Protein AF-X0YVF2-F1 (afdb_monomer)

Secondary structure (DSSP, 8-state):
--HHHHHHHHHHHHHHHHHHHHHHHHHHHHHHHHHHHHHHHHHHHHHHHHHHHHHHHHHHHHHHHHHHT-HHHHHHHHH--HHHHHHHSSHHHHHHHT-SEEEEE-TTS-EEEEEEEETTTTEEEPPPHHHHTT-STTSTTT--SSTT--EEEEEEETTEEEEEEE-------

Radius of gyration: 31.38 Å; Cα contacts (8 Å, |Δi|>4): 165; chains: 1; bounding box: 65×33×99 Å

Foldseek 3Di:
DPPVVVVVVVVVVVVVVVVVVVVVVCVVVVVVVVVVVVVVVVVVVVVVVVVVVVVVQVLQQVVQVVLQAAPVLVVCLVVVDVVCCVPAVDLVNCLVSVHQKDWRAHLVLDTSDIWGADNVVSDTDDDQPQVNVQSDCCHPQNPDPDQPDKDWDWDADPVGIDTDIHHHRDYND

InterPro domains:
  IPR007892 CHASE4 [PF05228] (53-173)

Organism: NCBI:txid412755

Solvent-accessible surface area (backbone atoms only — not comparable to full-atom values): 9973 Å² total; per-residue (Å²): 131,58,73,66,59,55,52,51,50,53,52,50,51,53,51,50,52,52,52,50,52,51,49,53,52,47,53,54,54,50,51,55,53,46,53,55,50,52,51,54,51,50,52,52,50,51,52,49,53,52,51,54,51,53,48,54,40,51,52,44,38,55,55,48,47,68,51,21,44,31,53,66,51,42,53,36,54,77,69,55,49,65,66,57,44,73,73,63,68,40,70,66,47,34,60,74,68,70,40,52,63,52,76,43,65,33,97,86,48,48,72,62,44,73,51,21,36,39,81,88,78,73,39,82,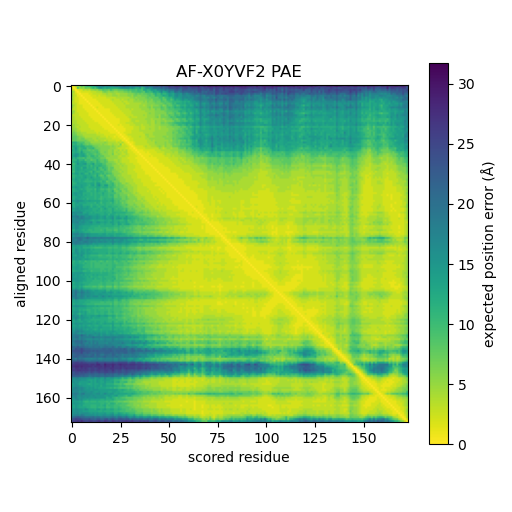45,82,68,62,71,68,57,57,73,54,56,41,60,83,21,82,69,59,46,58,94,45,92,84,56,66,43,68,45,77,47,82,44,97,92,45,76,42,81,49,55,37,64,66,67,35,61,82,122

Mean predicted aligned error: 7.66 Å

Nearest PDB structures (foldseek):
  6h24-assembly1_B  TM=5.812E-01  e=8.490E+00  Sphinx1.76-related DNA

Sequence (173 aa):
MSLRTKALVIIGVALLCMAGLTYVTSRFTFMRGLEEIEERQTSRNVERAVSTLSHFISDLEAGTAGWATRDDTYAFIEDGNDEYIQSNLIDETFITLRLNLMLFVHSSGRIVFGKAFDLENEEETPIPQDLLGHLSANSLLLSQADTHNFTSGIISLKRGPVLIASQPILTSE

pLDDT: mean 89.66, std 9.2, range [50.81, 97.38]

Structure (mmCIF, N/CA/C/O backbone):
data_AF-X0YVF2-F1
#
_entry.id   AF-X0YVF2-F1
#
loop_
_atom_site.group_PDB
_atom_site.id
_atom_site.type_symbol
_atom_site.label_atom_id
_atom_site.label_alt_id
_atom_site.label_comp_id
_atom_site.label_asym_id
_atom_site.label_entity_id
_atom_site.label_seq_id
_atom_site.pdbx_PDB_ins_code
_atom_site.Cartn_x
_atom_site.Cartn_y
_atom_site.Cartn_z
_atom_site.occupancy
_atom_site.B_iso_or_equiv
_atom_site.auth_seq_id
_atom_site.auth_comp_id
_atom_site.auth_asym_id
_atom_site.auth_atom_id
_atom_site.pdbx_PDB_model_num
ATOM 1 N N . MET A 1 1 ? 39.623 1.400 -72.237 1.00 62.59 1 MET A N 1
ATOM 2 C CA . MET A 1 1 ? 39.614 2.282 -71.045 1.00 62.59 1 MET A CA 1
ATOM 3 C C . MET A 1 1 ? 41.002 2.849 -70.822 1.00 62.59 1 MET A C 1
ATOM 5 O O . MET A 1 1 ? 41.952 2.074 -70.848 1.00 62.59 1 MET A O 1
ATOM 9 N N . SER A 1 2 ? 41.124 4.160 -70.602 1.00 81.75 2 SER A N 1
ATOM 10 C CA . SER A 1 2 ? 42.398 4.759 -70.191 1.00 81.75 2 SER A CA 1
ATOM 11 C C . SER A 1 2 ? 42.759 4.291 -68.774 1.00 81.75 2 SER A C 1
ATOM 13 O O . SER A 1 2 ? 41.881 3.943 -67.979 1.00 81.75 2 SER A O 1
ATOM 15 N N . LEU A 1 3 ? 44.054 4.260 -68.449 1.00 83.25 3 LEU A N 1
ATOM 16 C CA . LEU A 1 3 ? 44.561 3.811 -67.143 1.00 83.25 3 LEU A CA 1
ATOM 17 C C . LEU A 1 3 ? 43.903 4.569 -65.970 1.00 83.25 3 LEU A C 1
ATOM 19 O O . LEU A 1 3 ? 43.624 3.993 -64.922 1.00 83.25 3 LEU A O 1
ATOM 23 N N . ARG A 1 4 ? 43.564 5.844 -66.201 1.00 85.19 4 ARG A N 1
ATOM 24 C CA . ARG A 1 4 ? 42.866 6.729 -65.257 1.00 85.19 4 ARG A CA 1
ATOM 25 C C . ARG A 1 4 ? 41.458 6.236 -64.918 1.00 85.19 4 ARG A C 1
ATOM 27 O O . ARG A 1 4 ? 41.087 6.237 -63.751 1.00 85.19 4 ARG A O 1
ATOM 34 N N . THR A 1 5 ? 40.689 5.772 -65.906 1.00 87.44 5 THR A N 1
ATOM 35 C CA . THR A 1 5 ? 39.327 5.268 -65.666 1.00 87.44 5 THR A CA 1
ATOM 36 C C . THR A 1 5 ? 39.340 3.968 -64.861 1.00 87.44 5 THR A C 1
ATOM 38 O O . THR A 1 5 ? 38.520 3.809 -63.964 1.00 87.44 5 THR A O 1
ATOM 41 N N . LYS A 1 6 ? 40.304 3.066 -65.108 1.00 87.00 6 LYS A N 1
ATOM 42 C CA . LYS A 1 6 ? 40.465 1.842 -64.299 1.00 87.00 6 LYS A CA 1
ATOM 43 C C . LYS A 1 6 ? 40.800 2.162 -62.839 1.00 87.00 6 LYS A C 1
ATOM 45 O O . LYS A 1 6 ? 40.191 1.586 -61.945 1.00 87.00 6 LYS A O 1
ATOM 50 N N . ALA A 1 7 ? 41.720 3.099 -62.600 1.00 91.75 7 ALA A N 1
ATOM 51 C CA . ALA A 1 7 ? 42.084 3.525 -61.249 1.00 91.75 7 ALA A CA 1
ATOM 52 C C . ALA A 1 7 ? 40.901 4.167 -60.499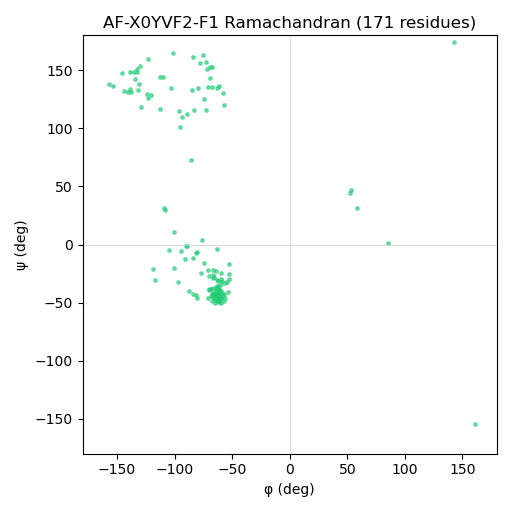 1.00 91.75 7 ALA A C 1
ATOM 54 O O . ALA A 1 7 ? 40.648 3.814 -59.352 1.00 91.75 7 ALA A O 1
ATOM 55 N N . LEU A 1 8 ? 40.134 5.044 -61.161 1.00 92.69 8 LEU A N 1
ATOM 56 C CA . LEU A 1 8 ? 38.940 5.665 -60.573 1.00 92.69 8 LEU A CA 1
ATOM 57 C C . LEU A 1 8 ? 37.870 4.636 -60.192 1.00 92.69 8 LEU A C 1
ATOM 59 O O . LEU A 1 8 ? 37.291 4.738 -59.114 1.00 92.69 8 LEU A O 1
ATOM 63 N N . VAL A 1 9 ? 37.636 3.625 -61.035 1.00 94.69 9 VAL A N 1
ATOM 64 C CA . VAL A 1 9 ? 36.687 2.543 -60.727 1.00 94.69 9 VAL A CA 1
ATOM 65 C C . VAL A 1 9 ? 37.152 1.735 -59.515 1.00 94.69 9 VAL A C 1
ATOM 67 O O . VAL A 1 9 ? 36.351 1.484 -58.621 1.00 94.69 9 VAL A O 1
ATOM 70 N N . ILE A 1 10 ? 38.437 1.372 -59.440 1.00 95.12 10 ILE A N 1
ATOM 71 C CA . ILE A 1 10 ? 38.984 0.610 -58.305 1.00 95.12 10 ILE A CA 1
ATOM 72 C C . ILE A 1 10 ? 38.842 1.397 -56.996 1.00 95.12 10 ILE A C 1
ATOM 74 O O . ILE A 1 10 ? 38.377 0.844 -56.003 1.00 95.12 10 ILE A O 1
ATOM 78 N N . ILE A 1 11 ? 39.194 2.686 -57.000 1.00 95.19 11 ILE A N 1
ATOM 79 C CA . ILE A 1 11 ? 39.067 3.553 -55.819 1.00 95.19 11 ILE A CA 1
ATOM 80 C C . ILE A 1 11 ? 37.596 3.693 -55.411 1.00 95.19 11 ILE A C 1
ATOM 82 O O . ILE A 1 11 ? 37.275 3.560 -54.233 1.00 95.19 11 ILE A O 1
ATOM 86 N N . GLY A 1 12 ? 36.695 3.911 -56.373 1.00 96.19 12 GLY A N 1
ATOM 87 C CA . GLY A 1 12 ? 35.261 4.014 -56.107 1.00 96.19 12 GLY A CA 1
ATOM 88 C C . GLY A 1 12 ? 34.689 2.741 -55.483 1.00 96.19 12 GLY A C 1
ATOM 89 O O . GLY A 1 12 ? 33.985 2.814 -54.479 1.00 96.19 12 GLY A O 1
ATOM 90 N N . VAL A 1 13 ? 35.044 1.571 -56.021 1.00 96.62 13 VAL A N 1
ATOM 91 C CA . VAL A 1 13 ? 34.629 0.275 -55.461 1.00 96.62 13 VAL A CA 1
ATOM 92 C C . VAL A 1 13 ? 35.200 0.078 -54.056 1.00 96.62 13 VAL A C 1
ATOM 94 O O . VAL A 1 13 ? 34.456 -0.299 -53.157 1.00 96.62 13 VAL A O 1
ATOM 97 N N . ALA A 1 14 ? 36.480 0.387 -53.830 1.00 96.06 14 ALA A N 1
ATOM 98 C CA . ALA A 1 14 ? 37.098 0.268 -52.509 1.00 96.06 14 ALA A CA 1
ATOM 99 C C . ALA A 1 14 ? 36.411 1.163 -51.460 1.00 96.06 14 ALA A C 1
ATOM 101 O O . ALA A 1 14 ? 36.122 0.700 -50.355 1.00 96.06 14 ALA A O 1
ATOM 102 N N . LEU A 1 15 ? 36.090 2.412 -51.816 1.00 96.44 15 LEU A N 1
ATOM 103 C CA . LEU A 1 15 ? 35.357 3.335 -50.945 1.00 96.44 15 LEU A CA 1
ATOM 104 C C . LEU A 1 15 ? 33.942 2.833 -50.641 1.00 96.44 15 LEU A C 1
ATOM 106 O O . LEU A 1 15 ? 33.519 2.874 -49.488 1.00 96.44 15 LEU A O 1
ATOM 110 N N . LEU A 1 16 ? 33.226 2.315 -51.643 1.00 96.94 16 LEU A N 1
ATOM 111 C CA . LEU A 1 16 ? 31.893 1.739 -51.449 1.00 96.94 16 LEU A CA 1
ATOM 112 C C . LEU A 1 16 ? 31.932 0.499 -50.549 1.00 96.94 16 LEU A C 1
ATOM 114 O O . LEU A 1 16 ? 31.103 0.375 -49.650 1.00 96.94 16 LEU A O 1
ATOM 118 N N . CYS A 1 17 ? 32.912 -0.389 -50.736 1.00 96.69 17 CYS A N 1
ATOM 119 C CA . CYS A 1 17 ? 33.111 -1.547 -49.865 1.00 96.69 17 CYS A CA 1
ATOM 120 C C . CYS A 1 17 ? 33.410 -1.123 -48.421 1.00 96.69 17 CYS A C 1
ATOM 122 O O . CYS A 1 17 ? 32.820 -1.668 -47.489 1.00 96.69 17 CYS A O 1
ATOM 124 N N . MET A 1 18 ? 34.279 -0.126 -48.225 1.00 96.62 18 MET A N 1
ATOM 125 C CA . MET A 1 18 ? 34.613 0.400 -46.899 1.00 96.62 18 MET A CA 1
ATOM 126 C C . MET A 1 18 ? 33.405 1.062 -46.219 1.00 96.62 18 MET A C 1
ATOM 128 O O . MET A 1 18 ? 33.151 0.816 -45.037 1.00 96.62 18 MET A O 1
ATOM 132 N N . ALA A 1 19 ? 32.628 1.857 -46.958 1.00 96.50 19 ALA A N 1
ATOM 133 C CA . ALA A 1 19 ? 31.412 2.487 -46.452 1.00 96.50 19 ALA A CA 1
ATOM 134 C C . ALA A 1 19 ? 30.348 1.441 -46.083 1.00 96.50 19 ALA A C 1
ATOM 136 O O . ALA A 1 19 ? 29.766 1.513 -45.002 1.00 96.50 19 ALA A O 1
ATOM 137 N N . GLY A 1 20 ? 30.145 0.432 -46.936 1.00 96.81 20 GLY A N 1
ATOM 138 C CA . GLY A 1 20 ? 29.216 -0.668 -46.684 1.00 96.81 20 GLY A CA 1
ATOM 139 C C . GLY A 1 20 ? 29.598 -1.485 -45.451 1.00 96.81 20 GLY A C 1
ATOM 140 O O . GLY A 1 20 ? 28.746 -1.748 -44.606 1.00 96.81 20 GLY A O 1
ATOM 141 N N . LEU A 1 21 ? 30.882 -1.825 -45.297 1.00 96.31 21 LEU A N 1
ATOM 142 C CA . LEU A 1 21 ? 31.368 -2.551 -44.122 1.00 96.31 21 LEU A CA 1
ATOM 143 C C . LEU A 1 21 ? 31.145 -1.746 -42.837 1.00 96.31 21 LEU A C 1
ATOM 145 O O . LEU A 1 21 ? 30.603 -2.282 -41.874 1.00 96.31 21 LEU A O 1
ATOM 149 N N . THR A 1 22 ? 31.502 -0.459 -42.844 1.00 94.25 22 THR A N 1
ATOM 150 C CA . THR A 1 22 ? 31.294 0.445 -41.699 1.00 94.25 22 THR A CA 1
ATOM 151 C C . THR A 1 22 ? 29.810 0.596 -41.356 1.00 94.25 22 THR A C 1
ATOM 153 O O . THR A 1 22 ? 29.438 0.617 -40.186 1.00 94.25 22 THR A O 1
ATOM 156 N N . TYR A 1 23 ? 28.940 0.668 -42.365 1.00 95.12 23 TYR A N 1
ATOM 157 C CA . TYR A 1 23 ? 27.496 0.736 -42.159 1.00 95.12 23 TYR A CA 1
ATOM 158 C C . TYR A 1 23 ? 26.953 -0.545 -41.518 1.00 95.12 23 TYR A C 1
ATOM 160 O O . TYR A 1 23 ? 26.207 -0.471 -40.544 1.00 95.12 23 TYR A O 1
ATOM 168 N N . VAL A 1 24 ? 27.352 -1.720 -42.019 1.00 95.00 24 VAL A N 1
ATOM 169 C CA . VAL A 1 24 ? 26.905 -3.016 -41.484 1.00 95.00 24 VAL A CA 1
ATOM 170 C C . VAL A 1 24 ? 27.365 -3.204 -40.040 1.00 95.00 24 VAL A C 1
ATOM 172 O O . VAL A 1 24 ? 26.552 -3.576 -39.193 1.00 95.00 24 VAL A O 1
ATOM 175 N N . THR A 1 25 ? 28.633 -2.916 -39.735 1.00 93.19 25 THR A N 1
ATOM 176 C CA . THR A 1 25 ? 29.159 -3.039 -38.367 1.00 93.19 25 THR A CA 1
ATOM 177 C C . THR A 1 25 ? 28.500 -2.041 -37.421 1.00 93.19 25 THR A C 1
ATOM 179 O O . THR A 1 25 ? 28.081 -2.432 -36.335 1.00 93.19 25 THR A O 1
ATOM 182 N N . SER A 1 26 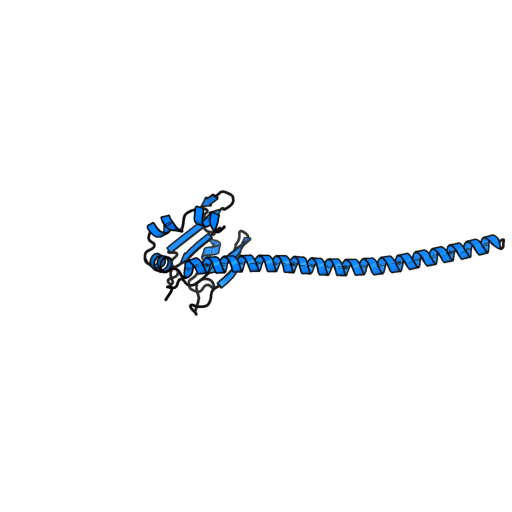? 28.326 -0.786 -37.844 1.00 90.75 26 SER A N 1
ATOM 183 C CA . SER A 1 26 ? 27.625 0.238 -37.063 1.00 90.75 26 SER A CA 1
ATOM 184 C C . SER A 1 26 ? 26.185 -0.175 -36.763 1.00 90.75 26 SER A C 1
ATOM 186 O O . SER A 1 26 ? 25.778 -0.212 -35.605 1.00 90.75 26 SER A O 1
ATOM 188 N N . ARG A 1 27 ? 25.432 -0.594 -37.786 1.00 91.19 27 ARG A N 1
ATOM 189 C CA . ARG A 1 27 ? 24.031 -1.014 -37.652 1.00 91.19 27 ARG A CA 1
ATOM 190 C C . ARG A 1 27 ? 23.877 -2.219 -36.729 1.00 91.19 27 ARG A C 1
ATOM 192 O O . ARG A 1 27 ? 22.920 -2.279 -35.966 1.00 91.19 27 ARG A O 1
ATOM 199 N N . PHE A 1 28 ? 24.805 -3.168 -36.789 1.00 90.50 28 PHE A N 1
ATOM 200 C CA . PHE A 1 28 ? 24.783 -4.356 -35.942 1.00 90.50 28 PHE A CA 1
ATOM 201 C C . PHE A 1 28 ? 25.114 -4.045 -34.478 1.00 90.50 28 PHE A C 1
ATOM 203 O O . PHE A 1 28 ? 24.395 -4.485 -33.584 1.00 90.50 28 PHE A O 1
ATOM 210 N N . THR A 1 29 ? 26.165 -3.260 -34.231 1.00 89.31 29 THR A N 1
ATOM 211 C CA . THR A 1 29 ? 26.562 -2.855 -32.875 1.00 89.31 29 THR A CA 1
ATOM 212 C C . THR A 1 29 ? 25.515 -1.947 -32.237 1.00 89.31 29 THR A C 1
ATOM 214 O O . THR A 1 29 ? 25.180 -2.128 -31.071 1.00 89.31 29 THR A O 1
ATOM 217 N N . PHE A 1 30 ? 24.963 -1.004 -33.001 1.00 91.94 30 PHE A N 1
ATOM 218 C CA . PHE A 1 30 ? 23.977 -0.051 -32.503 1.00 91.94 30 PHE A CA 1
ATOM 219 C C . PHE A 1 30 ? 22.657 -0.730 -32.126 1.00 91.94 30 PHE A C 1
ATOM 221 O O . PHE A 1 30 ? 22.146 -0.477 -31.043 1.00 91.94 30 PHE A O 1
ATOM 228 N N . MET A 1 31 ? 22.136 -1.630 -32.971 1.00 89.50 31 MET A N 1
ATOM 229 C CA . MET A 1 31 ? 20.881 -2.337 -32.676 1.00 89.50 31 MET A CA 1
ATOM 230 C C . MET A 1 31 ? 21.002 -3.240 -31.448 1.00 89.50 31 MET A C 1
ATOM 232 O O . MET A 1 31 ? 20.149 -3.189 -30.573 1.00 89.50 31 MET A O 1
ATOM 236 N N . ARG A 1 32 ? 22.102 -3.995 -31.329 1.00 86.44 32 ARG A N 1
ATOM 237 C CA . ARG A 1 32 ? 22.347 -4.833 -30.144 1.00 86.44 32 ARG A CA 1
ATOM 238 C C . ARG A 1 32 ? 22.519 -4.015 -28.870 1.00 86.44 32 ARG A C 1
ATOM 240 O O . ARG A 1 32 ? 21.991 -4.384 -27.829 1.00 86.44 32 ARG A O 1
ATOM 247 N N . GLY A 1 33 ? 23.259 -2.908 -28.956 1.00 89.62 33 GLY A N 1
ATOM 248 C CA . GLY A 1 33 ? 23.432 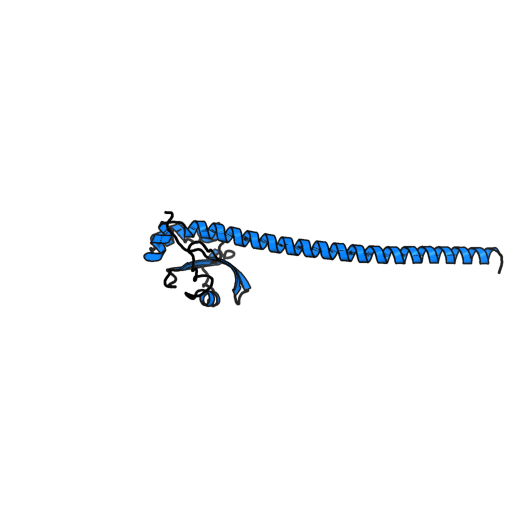-2.003 -27.824 1.00 89.62 33 GLY A CA 1
ATOM 249 C C . GLY A 1 33 ? 22.110 -1.374 -27.387 1.00 89.62 33 GLY A C 1
ATOM 250 O O . GLY A 1 33 ? 21.881 -1.222 -26.192 1.00 89.62 33 GLY A O 1
ATOM 251 N N . LEU A 1 34 ? 21.233 -1.044 -28.339 1.00 91.19 34 LEU A N 1
ATOM 252 C CA . LEU A 1 34 ? 19.915 -0.492 -28.045 1.00 91.19 34 LEU A CA 1
ATOM 253 C C . LEU A 1 34 ? 19.012 -1.519 -27.352 1.00 91.19 34 LEU A C 1
ATOM 255 O O . LEU A 1 34 ? 18.464 -1.197 -26.305 1.00 91.19 34 LEU A O 1
ATOM 259 N N . GLU A 1 35 ? 18.922 -2.747 -27.873 1.00 92.69 35 GLU A N 1
ATOM 260 C CA . GLU A 1 35 ? 18.125 -3.829 -27.269 1.00 92.69 35 GLU A CA 1
ATOM 261 C C . GLU A 1 35 ? 18.536 -4.093 -25.810 1.00 92.69 35 GLU A C 1
ATOM 263 O O . GLU A 1 35 ? 17.689 -4.143 -24.921 1.00 92.69 35 GLU A O 1
ATOM 268 N N . GLU A 1 36 ? 19.841 -4.178 -25.533 1.00 93.94 36 GLU A N 1
ATOM 269 C CA . GLU A 1 36 ? 20.346 -4.413 -24.176 1.00 93.94 36 GLU A CA 1
ATOM 270 C C . GLU A 1 36 ? 20.053 -3.238 -23.225 1.00 93.94 36 GLU A C 1
ATOM 272 O O . GLU A 1 36 ? 19.749 -3.434 -22.044 1.00 93.94 36 GLU A O 1
ATOM 277 N N . ILE A 1 37 ? 20.143 -1.999 -23.718 1.00 94.56 37 ILE A N 1
ATOM 278 C CA . ILE A 1 37 ? 19.813 -0.810 -22.925 1.00 94.56 37 ILE A CA 1
ATOM 279 C C . ILE A 1 37 ? 18.310 -0.759 -22.641 1.00 94.56 37 ILE A C 1
ATOM 281 O O . ILE A 1 37 ? 17.928 -0.506 -21.498 1.00 94.56 37 ILE A O 1
ATOM 285 N N . GLU A 1 38 ? 17.469 -1.020 -23.642 1.00 95.25 38 GLU A N 1
ATOM 286 C CA . GLU A 1 38 ? 16.013 -1.034 -23.501 1.00 95.25 38 GLU A CA 1
ATOM 287 C C . GLU A 1 38 ? 15.551 -2.118 -22.525 1.00 95.25 38 GLU A C 1
ATOM 289 O O . GLU A 1 38 ? 14.741 -1.831 -21.640 1.00 95.25 38 GLU A O 1
ATOM 294 N N . GLU A 1 39 ? 16.104 -3.331 -22.607 1.00 95.81 39 GLU A N 1
ATOM 295 C CA . GLU A 1 39 ? 15.796 -4.420 -21.676 1.00 95.81 39 GLU A CA 1
ATOM 296 C C . GLU A 1 39 ? 16.180 -4.044 -20.238 1.00 95.81 39 GLU A C 1
ATOM 298 O O . GLU A 1 39 ? 15.352 -4.110 -19.324 1.00 95.81 39 GLU A O 1
ATOM 303 N N . ARG A 1 40 ? 17.410 -3.554 -20.029 1.00 95.81 40 ARG A N 1
ATOM 304 C CA . ARG A 1 40 ? 17.884 -3.128 -18.702 1.00 95.81 40 ARG A CA 1
ATOM 305 C C . ARG A 1 40 ? 17.060 -1.975 -18.141 1.00 95.81 40 ARG A C 1
ATOM 307 O O . ARG A 1 40 ? 16.756 -1.962 -16.948 1.00 95.81 40 ARG A O 1
ATOM 314 N N . GLN A 1 41 ? 16.718 -0.991 -18.967 1.00 96.38 41 GLN A N 1
ATOM 315 C CA . GLN A 1 41 ? 15.900 0.144 -18.551 1.00 96.38 41 GLN A CA 1
ATOM 316 C C . GLN A 1 41 ? 14.484 -0.307 -18.194 1.00 96.38 41 GLN A C 1
ATOM 318 O O . GLN A 1 41 ? 13.950 0.123 -17.174 1.00 96.38 41 GLN A O 1
ATOM 323 N N . THR A 1 42 ? 13.904 -1.210 -18.979 1.00 96.56 42 THR A N 1
ATOM 324 C CA . THR A 1 42 ? 12.571 -1.759 -18.722 1.00 96.56 42 THR A CA 1
ATOM 325 C C . THR A 1 42 ? 12.553 -2.567 -17.426 1.00 96.56 42 THR A C 1
ATOM 327 O O . THR A 1 42 ? 11.714 -2.287 -16.572 1.00 96.56 42 THR A O 1
ATOM 330 N N . SER A 1 43 ? 13.522 -3.467 -17.204 1.00 96.94 43 SER A N 1
ATOM 331 C CA . SER A 1 43 ? 13.646 -4.225 -15.945 1.00 96.94 43 SER A CA 1
ATOM 332 C C . SER A 1 43 ? 13.771 -3.296 -14.742 1.00 96.94 43 SER A C 1
ATOM 334 O O . SER A 1 43 ? 12.997 -3.398 -13.795 1.00 96.94 43 SER A O 1
ATOM 336 N N . ARG A 1 44 ? 14.662 -2.297 -14.810 1.00 97.19 44 ARG A N 1
ATOM 337 C CA . ARG A 1 44 ? 14.828 -1.309 -13.731 1.00 97.19 44 ARG A CA 1
ATOM 338 C C . ARG A 1 44 ? 13.563 -0.499 -13.475 1.00 97.19 44 ARG A C 1
ATOM 340 O O . ARG A 1 44 ? 13.303 -0.114 -12.341 1.00 97.19 44 ARG A O 1
ATOM 347 N N . ASN A 1 45 ? 12.787 -0.179 -14.507 1.00 97.38 45 ASN A N 1
ATOM 348 C CA . ASN A 1 45 ? 11.521 0.535 -14.336 1.00 97.38 45 ASN A CA 1
ATOM 349 C C . ASN A 1 45 ? 10.490 -0.339 -13.618 1.00 97.38 45 ASN A C 1
ATOM 351 O O . ASN A 1 45 ? 9.814 0.152 -12.716 1.00 97.38 45 ASN A O 1
ATOM 355 N N . VAL A 1 46 ? 10.409 -1.621 -13.980 1.00 97.38 46 VAL A N 1
ATOM 356 C CA . VAL A 1 46 ? 9.535 -2.598 -13.320 1.00 97.38 46 VAL A CA 1
ATOM 357 C C . VAL A 1 46 ? 9.961 -2.812 -11.869 1.00 97.38 46 VAL A C 1
ATOM 359 O O . VAL A 1 46 ? 9.129 -2.705 -10.975 1.00 97.38 46 VAL A O 1
ATOM 362 N N . GLU A 1 47 ? 11.252 -3.020 -11.608 1.00 97.38 47 GLU A N 1
ATOM 363 C CA . GLU A 1 47 ? 11.802 -3.155 -10.253 1.00 97.38 47 GLU A CA 1
ATOM 364 C C . GLU A 1 47 ? 11.493 -1.929 -9.389 1.00 97.38 47 GLU A C 1
ATOM 366 O O . GLU A 1 47 ? 11.083 -2.070 -8.238 1.00 97.38 47 GLU A O 1
ATOM 371 N N . ARG A 1 48 ? 11.628 -0.719 -9.948 1.00 96.62 48 ARG A N 1
ATOM 372 C CA . ARG A 1 48 ? 11.252 0.516 -9.247 1.00 96.62 48 ARG A CA 1
ATOM 373 C C . ARG A 1 48 ? 9.763 0.560 -8.928 1.00 96.62 48 ARG A C 1
ATOM 375 O O . ARG A 1 48 ? 9.417 0.890 -7.802 1.00 96.62 48 ARG A O 1
ATOM 382 N N . ALA A 1 49 ? 8.897 0.204 -9.876 1.00 96.56 49 ALA A N 1
ATOM 383 C CA . ALA A 1 49 ? 7.454 0.178 -9.648 1.00 96.56 49 ALA A CA 1
ATOM 384 C C . ALA A 1 49 ? 7.060 -0.832 -8.556 1.00 96.56 49 ALA A C 1
ATOM 386 O O . A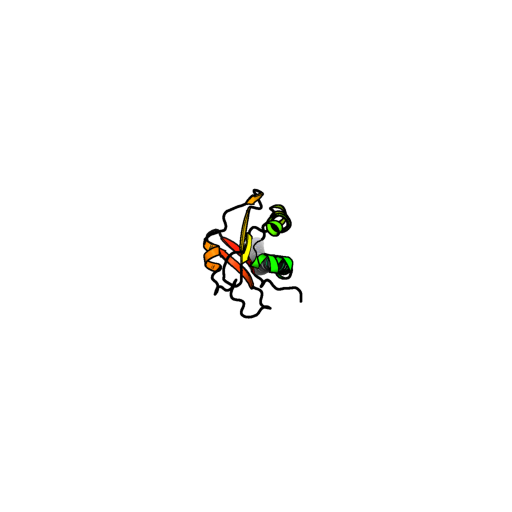LA A 1 49 ? 6.280 -0.497 -7.667 1.00 96.56 49 ALA A O 1
ATOM 387 N N . VAL A 1 50 ? 7.642 -2.037 -8.582 1.00 95.69 50 VAL A N 1
ATOM 388 C CA . VAL A 1 50 ? 7.428 -3.063 -7.550 1.00 95.69 50 VAL A CA 1
ATOM 389 C C . VAL A 1 50 ? 7.929 -2.578 -6.192 1.00 95.69 50 VAL A C 1
ATOM 391 O O . VAL A 1 50 ? 7.209 -2.694 -5.209 1.00 95.69 50 VAL A O 1
ATOM 394 N N . SER A 1 51 ? 9.122 -1.985 -6.135 1.00 96.12 51 SER A N 1
ATOM 395 C CA . SER A 1 51 ? 9.682 -1.437 -4.896 1.00 96.12 51 SER A CA 1
ATOM 396 C C . SER A 1 51 ? 8.791 -0.345 -4.295 1.00 96.12 51 SER A C 1
ATOM 398 O O . SER A 1 51 ? 8.468 -0.395 -3.111 1.00 96.12 51 SER A O 1
ATOM 400 N N . THR A 1 52 ? 8.309 0.597 -5.112 1.00 96.19 52 THR A N 1
ATOM 401 C CA . THR A 1 52 ? 7.358 1.627 -4.668 1.00 96.19 52 THR A CA 1
ATOM 402 C C . THR A 1 52 ? 6.066 1.019 -4.124 1.00 96.19 52 THR A C 1
ATOM 404 O O . THR A 1 52 ? 5.564 1.470 -3.098 1.00 96.19 52 THR A O 1
ATOM 407 N N . LEU A 1 53 ? 5.541 -0.024 -4.768 1.00 94.75 53 LEU A N 1
ATOM 408 C CA . LEU A 1 53 ? 4.334 -0.701 -4.303 1.00 94.75 53 LEU A CA 1
ATOM 409 C C . LEU A 1 53 ? 4.551 -1.417 -2.966 1.00 94.75 53 LEU A C 1
ATOM 411 O O . LEU A 1 53 ? 3.720 -1.299 -2.070 1.00 94.75 53 LEU A O 1
ATOM 415 N N . SER A 1 54 ? 5.684 -2.105 -2.814 1.00 94.38 54 SER A N 1
ATOM 416 C CA . SER A 1 54 ? 6.076 -2.731 -1.550 1.00 94.38 54 SER A CA 1
ATOM 417 C C . SER A 1 54 ? 6.209 -1.703 -0.429 1.00 94.38 54 SER A C 1
ATOM 419 O O . SER A 1 54 ? 5.744 -1.962 0.674 1.00 94.38 54 SER A O 1
ATOM 421 N N . HIS A 1 55 ? 6.764 -0.521 -0.715 1.00 95.25 55 HIS A N 1
ATOM 422 C CA . HIS A 1 55 ? 6.827 0.571 0.258 1.00 95.25 55 HIS A CA 1
ATOM 423 C C . HIS A 1 55 ? 5.437 1.014 0.727 1.00 95.25 55 HIS A C 1
ATOM 425 O O . HIS A 1 55 ? 5.221 1.105 1.930 1.00 95.25 55 HIS A O 1
ATOM 431 N N . PHE A 1 56 ? 4.470 1.197 -0.178 1.00 94.06 56 PHE A N 1
ATOM 432 C CA . PHE A 1 56 ? 3.102 1.545 0.225 1.00 94.06 56 PHE A CA 1
ATOM 433 C C . PHE A 1 56 ? 2.426 0.461 1.071 1.00 94.06 56 PHE A C 1
ATOM 435 O O . PHE A 1 56 ? 1.678 0.782 1.991 1.00 94.06 56 PHE A O 1
ATOM 442 N N . ILE A 1 57 ? 2.686 -0.818 0.785 1.00 94.06 57 ILE A N 1
ATOM 443 C CA . ILE A 1 57 ? 2.170 -1.930 1.595 1.00 94.06 57 ILE A CA 1
ATOM 444 C C . ILE A 1 57 ? 2.789 -1.899 2.999 1.00 94.06 57 ILE A C 1
ATOM 446 O O . ILE A 1 57 ? 2.061 -2.041 3.978 1.00 94.06 57 ILE A O 1
ATOM 450 N N . SER A 1 58 ? 4.100 -1.667 3.108 1.00 93.31 58 SER A N 1
ATOM 451 C CA . SER A 1 58 ? 4.782 -1.534 4.401 1.00 93.31 58 SER A CA 1
ATOM 452 C C . SER A 1 58 ? 4.306 -0.318 5.201 1.00 93.31 58 SER A C 1
ATOM 454 O O . SER A 1 58 ? 4.132 -0.424 6.412 1.00 93.31 58 SER A O 1
ATOM 456 N N . ASP A 1 59 ? 4.046 0.815 4.544 1.00 93.62 59 ASP A N 1
ATOM 457 C CA . ASP A 1 59 ? 3.496 2.006 5.202 1.00 93.62 59 ASP A CA 1
ATOM 458 C C . ASP A 1 59 ? 2.078 1.736 5.738 1.00 93.62 59 ASP A C 1
ATOM 460 O O . ASP A 1 59 ? 1.767 2.083 6.880 1.00 93.62 59 ASP A O 1
ATOM 464 N N . LEU A 1 60 ? 1.229 1.058 4.952 1.00 94.19 60 LEU A N 1
ATOM 465 C CA . LEU A 1 60 ? -0.104 0.626 5.388 1.00 94.19 60 LEU A CA 1
ATOM 466 C C . LEU A 1 60 ? -0.036 -0.346 6.564 1.00 94.19 60 LEU A C 1
ATOM 468 O O . LEU A 1 60 ? -0.826 -0.239 7.499 1.00 94.19 60 LEU A O 1
ATOM 472 N N . GLU A 1 61 ? 0.897 -1.291 6.534 1.00 92.38 61 GLU A N 1
ATOM 473 C CA . GLU A 1 61 ? 1.113 -2.245 7.617 1.00 92.38 61 GLU A CA 1
ATOM 474 C C . GLU A 1 61 ? 1.526 -1.546 8.915 1.00 92.38 61 GLU A C 1
ATOM 476 O O . GLU A 1 61 ? 0.906 -1.783 9.951 1.00 92.38 61 GLU A O 1
ATOM 481 N N . ALA A 1 62 ? 2.505 -0.639 8.856 1.00 91.69 62 ALA A N 1
ATOM 482 C CA . ALA A 1 62 ? 2.950 0.133 10.014 1.00 91.69 62 ALA A CA 1
ATOM 483 C C . ALA A 1 62 ? 1.827 1.021 10.576 1.00 91.69 62 ALA A C 1
ATOM 485 O O . ALA A 1 62 ? 1.627 1.076 11.791 1.00 91.69 62 ALA A O 1
ATOM 486 N N . GLY A 1 63 ? 1.055 1.670 9.698 1.00 92.44 63 GLY A N 1
ATOM 487 C CA . GLY A 1 63 ? -0.123 2.439 10.093 1.00 92.44 63 GLY A CA 1
ATOM 488 C C . GLY A 1 63 ? -1.178 1.567 10.773 1.00 92.44 63 GLY A C 1
ATOM 489 O O . GLY A 1 63 ? -1.682 1.929 11.832 1.00 92.44 63 GLY A O 1
ATOM 490 N N . THR A 1 64 ? -1.467 0.391 10.210 1.00 93.50 64 THR A N 1
ATOM 491 C CA . THR A 1 64 ? -2.446 -0.564 10.758 1.00 93.50 64 THR A CA 1
ATOM 492 C C . THR A 1 64 ? -2.011 -1.083 12.128 1.00 93.50 64 THR A C 1
ATOM 494 O O . THR A 1 64 ? -2.832 -1.136 13.041 1.00 93.50 64 THR A O 1
ATOM 497 N N . ALA A 1 65 ? -0.722 -1.390 12.309 1.00 91.00 65 ALA A N 1
ATOM 498 C CA . ALA A 1 65 ? -0.164 -1.802 13.597 1.00 91.00 65 ALA A CA 1
ATOM 499 C C . ALA A 1 65 ? -0.383 -0.743 14.682 1.00 91.00 65 ALA A C 1
ATOM 501 O O . ALA A 1 65 ? -0.821 -1.068 15.782 1.00 91.00 65 ALA A O 1
ATOM 502 N N . GLY A 1 66 ? -0.162 0.533 14.347 1.00 90.44 66 GLY A N 1
ATOM 503 C CA . GLY A 1 66 ? -0.374 1.647 15.271 1.00 90.44 66 GLY A CA 1
ATOM 504 C C . GLY A 1 66 ? -1.813 1.773 15.781 1.00 90.44 66 GLY A C 1
ATOM 505 O O . GLY A 1 66 ? -2.023 2.310 16.865 1.00 90.44 66 GLY A O 1
ATOM 506 N N . TRP A 1 67 ? -2.801 1.263 15.039 1.00 91.94 67 TRP A N 1
ATOM 507 C CA . TRP A 1 67 ? -4.192 1.169 15.493 1.00 91.94 67 TRP A CA 1
ATOM 508 C C . TRP A 1 67 ? -4.476 -0.124 16.255 1.00 91.94 67 TRP A C 1
ATOM 510 O O . TRP A 1 67 ? -5.188 -0.095 17.259 1.00 91.94 67 TRP A O 1
ATOM 520 N N . ALA A 1 68 ? -3.922 -1.242 15.784 1.00 90.94 68 ALA A N 1
ATOM 521 C CA . ALA A 1 68 ? -4.208 -2.579 16.290 1.00 90.94 68 ALA A CA 1
ATOM 522 C C . ALA A 1 68 ? -3.644 -2.847 17.694 1.00 90.94 68 ALA A C 1
ATOM 524 O O . ALA A 1 68 ? -4.215 -3.651 18.422 1.00 90.94 68 ALA A O 1
ATOM 525 N N . THR A 1 69 ? -2.564 -2.171 18.094 1.00 90.00 69 THR A N 1
ATOM 526 C CA . THR A 1 69 ? -1.941 -2.372 19.414 1.00 90.00 69 THR A CA 1
ATOM 527 C C . THR A 1 69 ? -2.514 -1.483 20.517 1.00 90.00 69 THR A C 1
ATOM 529 O O . THR A 1 69 ? -2.023 -1.524 21.641 1.00 90.00 69 THR A O 1
ATOM 532 N N . ARG A 1 70 ? -3.485 -0.608 20.225 1.00 92.25 70 ARG A N 1
ATOM 533 C CA . ARG A 1 70 ? -3.996 0.331 21.233 1.00 92.25 70 ARG A CA 1
ATOM 534 C C . ARG A 1 70 ? -5.079 -0.321 22.091 1.00 92.25 70 ARG A C 1
ATOM 536 O O . ARG A 1 70 ? -6.047 -0.874 21.570 1.00 92.25 70 ARG A O 1
ATOM 543 N N . ASP A 1 71 ? -4.966 -0.154 23.405 1.00 92.38 71 ASP A N 1
ATOM 544 C CA . ASP A 1 71 ? -5.943 -0.683 24.364 1.00 92.38 71 ASP A CA 1
ATOM 545 C C . ASP A 1 71 ? -7.344 -0.070 24.180 1.00 92.38 71 ASP A C 1
ATOM 547 O O . ASP A 1 71 ? -8.353 -0.737 24.407 1.00 92.38 71 ASP A O 1
ATOM 551 N N . ASP A 1 72 ? -7.428 1.184 23.724 1.00 92.56 72 ASP A N 1
ATOM 552 C CA . ASP A 1 72 ? -8.703 1.839 23.417 1.00 92.56 72 ASP A CA 1
ATOM 553 C C . ASP A 1 72 ? -9.380 1.243 22.174 1.00 92.56 72 ASP A C 1
ATOM 555 O O . ASP A 1 72 ? -10.592 1.031 22.188 1.00 92.56 72 ASP A O 1
ATOM 559 N N . THR A 1 73 ? -8.612 0.882 21.141 1.00 93.06 73 THR A N 1
ATOM 560 C CA . THR A 1 73 ? -9.103 0.103 19.997 1.00 93.06 73 THR A CA 1
ATOM 561 C C . THR A 1 73 ? -9.602 -1.266 20.449 1.00 93.06 73 THR A C 1
ATOM 563 O O . THR A 1 73 ? -10.657 -1.710 20.002 1.00 93.06 73 THR A O 1
ATOM 566 N N . TYR A 1 74 ? -8.874 -1.935 21.348 1.00 92.69 74 TYR A N 1
ATOM 567 C CA . TYR A 1 74 ? -9.291 -3.228 21.889 1.00 92.69 74 TYR A CA 1
ATOM 568 C C . TYR A 1 74 ? -10.638 -3.123 22.621 1.00 92.69 74 TYR A C 1
ATOM 570 O O . TYR A 1 74 ? -11.546 -3.907 22.350 1.00 92.69 74 TYR A O 1
ATOM 578 N N . ALA A 1 75 ? -10.808 -2.117 23.485 1.00 93.19 75 ALA A N 1
ATOM 579 C CA . ALA A 1 75 ? -12.079 -1.860 24.163 1.00 93.19 75 ALA A CA 1
ATOM 580 C C . ALA A 1 75 ? -13.212 -1.520 23.174 1.00 93.19 75 ALA A C 1
ATOM 582 O O . ALA A 1 75 ? -14.318 -2.051 23.290 1.00 93.19 75 ALA A O 1
ATOM 583 N N . PHE A 1 76 ? -12.914 -0.702 22.160 1.00 95.31 76 PHE A N 1
ATOM 584 C CA . PHE A 1 76 ? -13.865 -0.307 21.120 1.00 95.31 76 PHE A CA 1
ATOM 585 C C . PHE A 1 76 ? -14.420 -1.494 20.321 1.00 95.31 76 PHE A C 1
ATOM 587 O O . PHE A 1 76 ? -15.586 -1.481 19.931 1.00 95.31 76 PHE A O 1
ATOM 594 N N . ILE A 1 77 ? -13.632 -2.548 20.088 1.00 94.56 77 ILE A N 1
ATOM 595 C CA . ILE A 1 77 ? -14.116 -3.745 19.380 1.00 94.56 77 ILE A CA 1
ATOM 596 C C . ILE A 1 77 ? -15.250 -4.455 20.131 1.00 94.56 77 ILE A C 1
ATOM 598 O O . ILE A 1 77 ? -16.134 -5.045 19.499 1.00 94.56 77 ILE A O 1
ATOM 602 N N . GLU A 1 78 ? -15.252 -4.389 21.460 1.00 91.75 78 GLU A N 1
ATOM 603 C CA . GLU A 1 78 ? -16.267 -5.035 22.290 1.00 91.75 78 GLU A CA 1
ATOM 604 C C . GLU A 1 78 ? -17.554 -4.201 22.370 1.00 91.75 78 GLU A C 1
ATOM 606 O O . GLU A 1 78 ? -18.653 -4.740 22.187 1.00 91.75 78 GLU A O 1
ATOM 611 N N . ASP A 1 79 ? -17.433 -2.890 22.609 1.00 90.31 79 ASP A N 1
ATOM 612 C CA . ASP A 1 79 ? -18.573 -2.013 22.906 1.00 90.31 79 ASP A CA 1
ATOM 613 C C . ASP A 1 79 ? -19.074 -1.161 21.728 1.00 90.31 79 ASP A C 1
ATOM 615 O O . ASP A 1 79 ? -20.231 -0.736 21.740 1.00 90.31 79 ASP A O 1
ATOM 619 N N . GLY A 1 80 ? -18.248 -0.946 20.700 1.00 91.50 80 GLY A N 1
ATOM 620 C CA . GLY A 1 80 ? -18.562 -0.101 19.549 1.00 91.50 80 GLY A CA 1
ATOM 621 C C . GLY A 1 80 ? -18.891 1.347 19.919 1.00 91.50 80 GLY A C 1
ATOM 622 O O . GLY A 1 80 ? -19.739 1.949 19.265 1.00 91.50 80 GLY A O 1
ATOM 623 N N . ASN A 1 81 ? -18.296 1.892 20.986 1.00 93.62 81 ASN A N 1
ATOM 624 C CA . ASN A 1 81 ? -18.713 3.179 21.540 1.00 93.62 81 ASN A CA 1
ATOM 625 C C . ASN A 1 81 ? -18.572 4.363 20.556 1.00 93.62 81 ASN A C 1
ATOM 627 O O . ASN A 1 81 ? -17.552 4.544 19.886 1.00 93.62 81 ASN A O 1
ATOM 631 N N . ASP A 1 82 ? -19.599 5.220 20.528 1.00 94.00 82 ASP A N 1
ATOM 632 C CA . ASP A 1 82 ? -19.676 6.379 19.626 1.00 94.00 82 ASP A CA 1
ATOM 633 C C . ASP A 1 82 ? -18.617 7.453 19.926 1.00 94.00 82 ASP A C 1
ATOM 635 O O . ASP A 1 82 ? -18.227 8.206 19.032 1.00 94.00 82 ASP A O 1
ATOM 639 N N . GLU A 1 83 ? -18.136 7.539 21.171 1.00 95.12 83 GLU A N 1
ATOM 640 C CA . GLU A 1 83 ? -17.104 8.503 21.573 1.00 95.12 83 GLU A CA 1
ATOM 641 C C . GLU A 1 83 ? -15.780 8.223 20.851 1.00 95.12 83 GLU A C 1
ATOM 643 O O . GLU A 1 83 ? -15.150 9.146 20.328 1.00 95.12 83 GLU A O 1
ATOM 648 N N . TYR A 1 84 ? -15.392 6.951 20.733 1.00 94.81 84 TYR A N 1
ATOM 649 C CA . TYR A 1 84 ? -14.223 6.531 19.968 1.00 94.81 84 TYR A CA 1
ATOM 650 C C . TYR A 1 84 ? -14.367 6.906 18.490 1.00 94.81 84 TYR A C 1
ATOM 652 O O . TYR A 1 84 ? -13.441 7.463 17.900 1.00 94.81 84 TYR A O 1
ATOM 660 N N . ILE A 1 85 ? -15.546 6.682 17.899 1.00 94.94 85 ILE A N 1
ATOM 661 C CA . ILE A 1 85 ? -15.819 7.023 16.495 1.00 94.94 85 ILE A CA 1
ATOM 662 C C . ILE A 1 85 ? -15.671 8.534 16.268 1.00 94.94 85 ILE A C 1
ATOM 664 O O . ILE A 1 85 ? -14.974 8.953 15.345 1.00 94.94 85 ILE A O 1
ATOM 668 N N . GLN A 1 86 ? -16.276 9.355 17.129 1.00 94.62 86 GLN A N 1
ATOM 669 C CA . GLN A 1 86 ? -16.263 10.818 17.002 1.00 94.62 86 GLN A CA 1
ATOM 670 C C . GLN A 1 86 ? -14.899 11.453 17.300 1.00 94.62 86 GLN A C 1
ATOM 672 O O . GLN A 1 86 ? -14.641 12.570 16.858 1.00 94.62 86 GLN A O 1
ATOM 677 N N . SER A 1 87 ? -14.033 10.767 18.047 1.00 93.69 87 SER A N 1
ATOM 678 C CA . SER A 1 87 ? -12.702 11.268 18.406 1.00 93.69 87 SER A CA 1
ATOM 679 C C . SER A 1 87 ? -11.588 10.749 17.495 1.00 93.69 87 SER A C 1
ATOM 681 O O . SER A 1 87 ? -10.622 11.471 17.261 1.00 93.69 87 SER A O 1
ATOM 683 N N . ASN 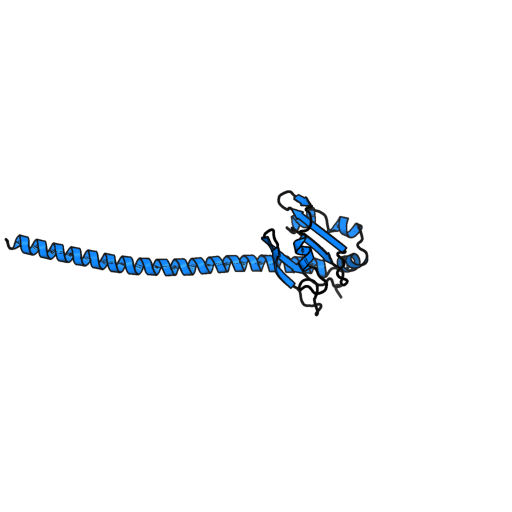A 1 88 ? -11.710 9.526 16.967 1.00 93.50 88 ASN A N 1
ATOM 684 C CA . ASN A 1 88 ? -10.636 8.856 16.227 1.00 93.50 88 ASN A CA 1
ATOM 685 C C . ASN A 1 88 ? -10.975 8.567 14.757 1.00 93.50 88 ASN A C 1
ATOM 687 O O . ASN A 1 88 ? -10.067 8.560 13.929 1.00 93.50 88 ASN A O 1
ATOM 691 N N . LEU A 1 89 ? -12.243 8.327 14.407 1.00 95.25 89 LEU A N 1
ATOM 692 C CA . LEU A 1 89 ? -12.656 7.822 13.083 1.00 95.25 89 LEU A CA 1
ATOM 693 C C . LEU A 1 89 ? -13.367 8.891 12.226 1.00 95.25 89 LEU A C 1
ATOM 695 O O . LEU A 1 89 ? -14.208 8.586 11.374 1.00 95.25 89 LEU A O 1
ATOM 699 N N . ILE A 1 90 ? -13.005 10.156 12.450 1.00 95.81 90 ILE A N 1
ATOM 700 C CA . ILE A 1 90 ? -13.482 11.328 11.702 1.00 95.81 90 ILE A CA 1
ATOM 701 C C . ILE A 1 90 ? -12.833 11.435 10.316 1.00 95.81 90 ILE A C 1
ATOM 703 O O . ILE A 1 90 ? -11.794 10.830 10.064 1.00 95.81 90 ILE A O 1
ATOM 707 N N . ASP A 1 91 ? -13.423 12.232 9.422 1.00 96.56 91 ASP A N 1
ATOM 708 C CA . ASP A 1 91 ? -12.938 12.431 8.041 1.00 96.56 91 ASP A CA 1
ATOM 709 C C . ASP A 1 91 ? -11.462 12.855 7.986 1.00 96.56 91 ASP A C 1
ATOM 711 O O . ASP A 1 91 ? -10.684 12.306 7.206 1.00 96.56 91 ASP A O 1
ATOM 715 N N . GLU A 1 92 ? -11.046 13.747 8.892 1.00 96.31 92 GLU A N 1
ATOM 716 C CA . GLU A 1 92 ? -9.662 14.230 9.000 1.00 96.31 92 GLU A CA 1
ATOM 717 C C . GLU A 1 92 ? -8.649 13.087 9.187 1.00 96.31 92 GLU A C 1
ATOM 719 O O . GLU A 1 92 ? -7.533 13.154 8.670 1.00 96.31 92 GLU A O 1
ATOM 724 N N . THR A 1 93 ? -9.037 12.006 9.875 1.00 94.88 93 THR A N 1
ATOM 725 C CA . THR A 1 93 ? -8.195 10.813 10.041 1.00 94.88 93 THR A CA 1
ATOM 726 C C . THR A 1 93 ? -7.936 10.141 8.695 1.00 94.88 93 THR A C 1
ATOM 728 O O . THR A 1 93 ? -6.802 9.764 8.404 1.00 94.88 93 THR A O 1
ATOM 731 N N . PHE A 1 94 ? -8.956 10.019 7.842 1.00 96.38 94 PHE A N 1
ATOM 732 C CA . PHE A 1 94 ? -8.826 9.401 6.519 1.00 96.38 94 PHE A CA 1
ATOM 733 C C . PHE A 1 94 ? -8.003 10.276 5.577 1.00 96.38 94 PHE A C 1
ATOM 735 O O . PHE A 1 94 ? -7.157 9.748 4.855 1.00 96.38 94 PHE A O 1
ATOM 742 N N . ILE A 1 95 ? -8.182 11.598 5.637 1.00 95.94 95 ILE A N 1
ATOM 743 C CA . ILE A 1 95 ? -7.404 12.570 4.858 1.00 95.94 95 ILE A CA 1
ATOM 744 C C . ILE A 1 95 ? -5.929 12.534 5.282 1.00 95.94 95 ILE A C 1
ATOM 746 O O . ILE A 1 95 ? -5.044 12.358 4.442 1.00 95.94 95 ILE A O 1
ATOM 750 N N . THR A 1 96 ? -5.660 12.614 6.589 1.00 94.38 96 THR A N 1
ATOM 751 C CA . THR A 1 96 ? -4.299 12.618 7.150 1.00 94.38 96 THR A CA 1
ATOM 752 C C . THR A 1 96 ? -3.563 11.312 6.866 1.00 94.38 96 THR A C 1
ATOM 754 O O . THR A 1 96 ? -2.407 11.327 6.442 1.00 94.38 96 THR A O 1
ATOM 757 N N . LEU A 1 97 ? -4.227 10.170 7.071 1.00 93.44 97 LEU A N 1
ATOM 758 C CA . LEU A 1 97 ? -3.644 8.848 6.825 1.00 93.44 97 LEU A CA 1
ATOM 759 C C . LEU A 1 97 ? -3.701 8.432 5.349 1.00 93.44 97 LEU A C 1
ATOM 761 O O . LEU A 1 97 ? -3.111 7.417 4.982 1.00 93.44 97 LEU A O 1
ATOM 765 N N . ARG A 1 98 ? -4.386 9.211 4.502 1.00 95.06 98 ARG A N 1
ATOM 766 C CA . ARG A 1 98 ? -4.610 8.941 3.074 1.00 95.06 98 ARG A CA 1
ATOM 767 C C . ARG A 1 98 ? -5.209 7.553 2.839 1.00 95.06 98 ARG A C 1
ATOM 769 O O . ARG A 1 98 ? -4.758 6.804 1.973 1.00 95.06 98 ARG A O 1
ATOM 776 N N . LEU A 1 99 ? -6.231 7.218 3.621 1.00 95.50 99 LEU A N 1
ATOM 777 C CA . LEU A 1 99 ? -6.918 5.931 3.566 1.00 95.50 99 LEU A CA 1
ATOM 778 C C . LEU A 1 99 ? -8.252 6.059 2.841 1.00 95.50 99 LEU A C 1
ATOM 780 O O . LEU A 1 99 ? -9.053 6.939 3.135 1.00 95.50 99 LEU A O 1
ATOM 784 N N . ASN A 1 100 ? -8.522 5.116 1.942 1.00 95.31 100 ASN A N 1
ATOM 785 C CA . ASN A 1 100 ? -9.831 4.999 1.299 1.00 95.31 100 ASN A CA 1
ATOM 786 C C . ASN A 1 100 ? -10.790 4.078 2.050 1.00 95.31 100 ASN A C 1
ATOM 788 O O . ASN A 1 100 ? -11.970 4.022 1.716 1.00 95.31 100 ASN A O 1
ATOM 792 N N . LEU A 1 101 ? -10.290 3.303 3.011 1.00 94.19 101 LEU A N 1
ATOM 793 C CA . LEU A 1 101 ? -11.078 2.325 3.739 1.00 94.19 101 LEU A CA 1
ATOM 794 C C . LEU A 1 101 ? -10.430 2.017 5.086 1.00 94.19 101 LEU A C 1
ATOM 796 O O . LEU A 1 101 ? -9.224 1.791 5.160 1.00 94.19 101 LEU A O 1
ATOM 800 N N . MET A 1 102 ? -11.257 1.920 6.121 1.00 95.19 102 MET A N 1
ATOM 801 C CA . MET A 1 102 ? -10.880 1.352 7.408 1.00 95.19 102 MET A CA 1
ATOM 802 C C . MET A 1 102 ? -12.029 0.488 7.929 1.00 95.19 102 MET A C 1
ATOM 804 O O . MET A 1 102 ? -13.192 0.894 7.870 1.00 95.19 102 MET A O 1
ATOM 808 N N . LEU A 1 103 ? -11.704 -0.712 8.409 1.00 94.00 103 LEU A N 1
ATOM 809 C CA . LEU A 1 103 ? -12.663 -1.676 8.943 1.00 94.00 103 LEU A CA 1
ATOM 810 C C . LEU A 1 103 ? -12.165 -2.194 10.291 1.00 94.00 103 LEU A C 1
ATOM 812 O O . LEU A 1 103 ? -11.019 -2.618 10.408 1.00 94.00 103 LEU A O 1
ATOM 816 N N . PHE A 1 104 ? -13.058 -2.218 11.271 1.00 93.94 104 PHE A N 1
ATOM 817 C CA . PHE A 1 104 ? -12.849 -2.821 12.579 1.00 93.94 104 PHE A CA 1
ATOM 818 C C . PHE A 1 104 ? -13.768 -4.029 12.692 1.00 93.94 104 PHE A C 1
ATOM 820 O O . PHE A 1 104 ? -14.994 -3.905 12.618 1.00 93.94 104 PHE A O 1
ATOM 827 N N . VAL A 1 105 ? -13.175 -5.212 12.822 1.00 90.88 105 VAL A N 1
ATOM 828 C CA . VAL A 1 105 ? -13.893 -6.486 12.780 1.00 90.88 105 VAL A CA 1
ATOM 829 C C . VAL A 1 105 ? -13.609 -7.252 14.062 1.00 90.88 105 VAL A C 1
ATOM 831 O O . VAL A 1 105 ? -12.460 -7.484 14.420 1.00 90.88 105 VAL A O 1
ATOM 834 N N . HIS A 1 106 ? -14.669 -7.654 14.751 1.00 88.88 106 HIS A N 1
ATOM 835 C CA . HIS A 1 106 ? -14.573 -8.506 15.926 1.00 88.88 106 HIS A CA 1
ATOM 836 C C . HIS A 1 106 ? -14.126 -9.913 15.522 1.00 88.88 106 HIS A C 1
ATOM 838 O O . HIS A 1 106 ? -14.490 -10.406 14.455 1.00 88.88 106 HIS A O 1
ATOM 844 N N . SER A 1 107 ? -13.465 -10.629 16.431 1.00 83.56 107 SER A N 1
ATOM 845 C CA . SER A 1 107 ? -13.090 -12.049 16.282 1.00 83.56 107 SER A CA 1
ATOM 846 C C . SER A 1 107 ? -14.242 -13.003 15.905 1.00 83.56 107 SER A C 1
ATOM 848 O O . SER A 1 107 ? -14.000 -14.106 15.426 1.00 83.56 107 SER A O 1
ATOM 850 N N . SER A 1 108 ? -15.504 -12.589 16.073 1.00 82.94 108 SER A N 1
ATOM 851 C CA . SER A 1 108 ? -16.694 -13.339 15.649 1.00 82.94 108 SER A CA 1
ATOM 852 C C . SER A 1 108 ? -17.014 -13.187 14.153 1.00 82.94 108 SER A C 1
ATOM 854 O O . SER A 1 108 ? -17.934 -13.832 13.655 1.00 82.94 108 SER A O 1
ATOM 856 N N . GLY A 1 109 ? -16.293 -12.320 13.435 1.00 80.75 109 GLY A N 1
ATOM 857 C CA . GLY A 1 109 ? -16.578 -11.916 12.057 1.00 80.75 109 GLY A CA 1
ATOM 858 C C . GLY A 1 109 ? -17.588 -10.768 11.938 1.00 80.75 109 GLY A C 1
ATOM 859 O O . GLY A 1 109 ? -17.924 -10.359 10.828 1.00 80.75 109 GLY A O 1
ATOM 860 N N . ARG A 1 110 ? -18.084 -10.227 13.059 1.00 86.75 110 ARG A N 1
ATOM 861 C CA . ARG A 1 110 ? -18.960 -9.048 13.069 1.00 86.75 110 ARG A CA 1
ATOM 862 C C . ARG A 1 110 ? -18.146 -7.786 12.783 1.00 86.75 110 ARG A C 1
ATOM 864 O O . ARG A 1 110 ? -17.209 -7.484 13.515 1.00 86.75 110 ARG A O 1
ATOM 871 N N . ILE A 1 111 ? -18.546 -7.018 11.773 1.00 90.25 111 ILE A N 1
ATOM 872 C CA . ILE A 1 111 ? -17.997 -5.679 11.521 1.00 90.25 111 ILE A CA 1
ATOM 873 C C . ILE A 1 111 ? -18.547 -4.736 12.599 1.00 90.25 111 ILE A C 1
ATOM 875 O O . ILE A 1 111 ? -19.759 -4.548 12.685 1.00 90.25 111 ILE A O 1
ATOM 879 N N . VAL A 1 112 ? -17.662 -4.199 13.437 1.00 93.62 112 VAL A N 1
ATOM 880 C CA . VAL A 1 112 ? -17.980 -3.232 14.503 1.00 93.62 112 VAL A CA 1
ATOM 881 C C . VAL A 1 112 ? -18.088 -1.834 13.909 1.00 93.62 112 VAL A C 1
ATOM 883 O O . VAL A 1 112 ? -19.035 -1.108 14.184 1.00 93.62 112 VAL A O 1
ATOM 886 N N . PHE A 1 113 ? -17.150 -1.495 13.026 1.00 94.94 113 PHE A N 1
ATOM 887 C CA . PHE A 1 113 ? -17.161 -0.251 12.273 1.00 94.94 113 PHE A CA 1
ATOM 888 C C . PHE A 1 113 ? -16.578 -0.474 10.887 1.00 94.94 113 PHE A C 1
ATOM 890 O O . PHE A 1 113 ? -15.662 -1.276 10.696 1.00 94.94 113 PHE A O 1
ATOM 897 N N . GLY A 1 114 ? -17.089 0.266 9.915 1.00 94.06 114 GLY A N 1
ATOM 898 C CA . GLY A 1 114 ? -16.496 0.321 8.598 1.00 94.06 114 GLY A CA 1
ATOM 899 C C . GLY A 1 114 ? -16.822 1.631 7.920 1.00 94.06 114 GLY A C 1
ATOM 900 O O . GLY A 1 114 ? -17.968 2.071 7.954 1.00 94.06 114 GLY A O 1
ATOM 901 N N . LYS A 1 115 ? -15.820 2.221 7.279 1.00 94.94 115 LYS A N 1
ATOM 902 C CA . LYS A 1 115 ? -15.978 3.455 6.519 1.00 94.94 115 LYS A CA 1
ATOM 903 C C . LYS A 1 115 ? -15.088 3.426 5.293 1.00 94.94 115 LYS A C 1
ATOM 905 O O . LYS A 1 115 ? -13.910 3.081 5.397 1.00 94.94 115 LYS A O 1
ATOM 910 N N . ALA A 1 116 ? -15.666 3.774 4.147 1.00 95.12 116 ALA A N 1
ATOM 911 C CA . ALA A 1 116 ? -14.930 4.032 2.920 1.00 95.12 116 ALA A CA 1
ATOM 912 C C . ALA A 1 116 ? -14.985 5.528 2.598 1.00 95.12 116 ALA A C 1
ATOM 914 O O . ALA A 1 116 ? -15.979 6.192 2.874 1.00 95.12 116 ALA A O 1
ATOM 915 N N . PHE A 1 117 ? -13.905 6.066 2.046 1.00 96.19 117 PHE A N 1
ATOM 916 C CA . PHE A 1 117 ? -13.714 7.502 1.894 1.00 96.19 117 PHE A CA 1
ATOM 917 C C . PHE A 1 117 ? -13.062 7.816 0.547 1.00 96.19 117 PHE A C 1
ATOM 919 O O . PHE A 1 117 ? -12.075 7.186 0.146 1.00 96.19 117 PHE A O 1
ATOM 926 N N . ASP A 1 118 ? -13.637 8.772 -0.172 1.00 95.81 118 ASP A N 1
ATOM 927 C CA . ASP A 1 118 ? -13.061 9.322 -1.390 1.00 95.81 118 ASP A CA 1
ATOM 928 C C . ASP A 1 118 ? -12.158 10.501 -1.026 1.00 95.81 118 ASP A C 1
ATOM 930 O O . ASP A 1 118 ? -12.621 11.542 -0.573 1.00 95.81 118 ASP A O 1
ATOM 934 N N . LEU A 1 119 ? -10.852 10.324 -1.224 1.00 95.12 119 LEU A N 1
ATOM 935 C CA . LEU A 1 119 ? -9.845 11.337 -0.910 1.00 95.12 119 LEU A CA 1
ATOM 936 C C . LEU A 1 119 ? -9.817 12.492 -1.923 1.00 95.12 119 LEU A C 1
ATOM 938 O O . LEU A 1 119 ? -9.188 13.504 -1.642 1.00 95.12 119 LEU A O 1
ATOM 942 N N . GLU A 1 120 ? -10.426 12.341 -3.103 1.00 95.50 120 GLU A N 1
ATOM 943 C CA . GLU A 1 120 ? -10.478 13.403 -4.116 1.00 95.50 120 GLU A CA 1
ATOM 944 C C . GLU A 1 120 ? -11.636 14.368 -3.849 1.00 95.50 120 GLU A C 1
ATOM 946 O O . GLU A 1 120 ? -11.467 15.581 -3.949 1.00 95.50 120 GLU A O 1
ATOM 951 N N . ASN A 1 121 ? -12.797 13.819 -3.488 1.00 96.19 121 ASN A N 1
ATOM 952 C CA . ASN A 1 121 ? -14.005 14.591 -3.190 1.00 96.19 121 ASN A CA 1
ATOM 953 C C . ASN A 1 121 ? -14.179 14.894 -1.690 1.00 96.19 121 ASN A C 1
ATOM 955 O O . ASN A 1 121 ? -15.089 15.636 -1.330 1.00 96.19 121 ASN A O 1
ATOM 959 N N . GLU A 1 122 ? -13.311 14.335 -0.839 1.00 95.62 122 GLU A N 1
ATOM 960 C CA . GLU A 1 122 ? -13.348 14.440 0.628 1.00 95.62 122 GLU A CA 1
ATOM 961 C C . GLU A 1 122 ? -14.712 14.047 1.216 1.00 95.62 122 GLU A C 1
ATOM 963 O O . GLU A 1 122 ? -15.255 14.709 2.099 1.00 95.62 122 GLU A O 1
ATOM 968 N N . GLU A 1 123 ? -15.276 12.944 0.718 1.00 96.31 123 GLU A N 1
ATOM 969 C CA . GLU A 1 123 ? -16.597 12.464 1.124 1.00 96.31 123 GLU A CA 1
ATOM 970 C C . GLU A 1 123 ? -16.620 10.966 1.442 1.00 96.31 123 GLU A C 1
ATOM 972 O O . GLU A 1 123 ? -15.871 10.153 0.890 1.00 96.31 123 GLU A O 1
ATOM 977 N N . GLU A 1 124 ? -17.527 10.580 2.339 1.00 95.25 124 GLU A N 1
ATOM 978 C CA . GLU A 1 124 ? -17.788 9.175 2.624 1.00 95.25 124 GLU A CA 1
ATOM 979 C C . GLU A 1 124 ? -18.437 8.491 1.417 1.00 95.25 124 GLU A C 1
ATOM 981 O O . GLU A 1 124 ? -19.378 8.999 0.805 1.00 95.25 124 GLU A O 1
ATOM 986 N N . THR A 1 125 ? -17.959 7.290 1.099 1.00 94.38 125 THR A N 1
ATOM 987 C CA . THR A 1 125 ? -18.491 6.475 0.008 1.00 94.38 125 THR A CA 1
ATOM 988 C C . THR A 1 125 ? -18.952 5.108 0.505 1.00 94.38 125 THR A C 1
ATOM 990 O O . THR A 1 125 ? -18.523 4.635 1.558 1.00 94.38 125 THR A O 1
ATOM 993 N N . PRO A 1 126 ? -19.829 4.417 -0.245 1.00 92.50 126 PRO A N 1
ATOM 994 C CA . PRO A 1 126 ? -20.230 3.064 0.114 1.00 92.50 126 PRO A CA 1
ATOM 995 C C . PRO A 1 126 ? -19.045 2.092 0.078 1.00 92.50 126 PRO A C 1
ATOM 997 O O . PRO A 1 126 ? -18.308 2.034 -0.911 1.00 92.50 126 PRO A O 1
ATOM 1000 N N . ILE A 1 127 ? -18.920 1.256 1.114 1.00 91.38 127 ILE A N 1
ATOM 1001 C CA . ILE A 1 127 ? -17.929 0.173 1.152 1.00 91.38 127 ILE A CA 1
ATOM 1002 C C . ILE A 1 127 ? -18.150 -0.766 -0.050 1.00 91.38 127 ILE A C 1
ATOM 1004 O O . ILE A 1 127 ? -19.280 -1.223 -0.271 1.00 91.38 127 ILE A O 1
ATOM 1008 N N . PRO A 1 128 ? -17.100 -1.099 -0.826 1.00 88.62 128 PRO A N 1
ATOM 1009 C CA . PRO A 1 128 ? -17.216 -2.020 -1.952 1.00 88.62 128 PRO A CA 1
ATOM 1010 C C . PRO A 1 128 ? -17.769 -3.387 -1.519 1.00 88.62 128 PRO A C 1
ATOM 1012 O O . PRO A 1 128 ? -17.188 -4.078 -0.687 1.00 88.62 128 PRO A O 1
ATOM 1015 N N . GLN A 1 129 ? -18.909 -3.802 -2.079 1.00 85.44 129 GLN A N 1
ATOM 1016 C CA . GLN A 1 129 ? -19.572 -5.052 -1.674 1.00 85.44 129 GLN A CA 1
ATOM 1017 C C . GLN A 1 129 ? -18.762 -6.310 -2.008 1.00 85.44 129 GLN A C 1
ATOM 1019 O O . GLN A 1 129 ? -18.897 -7.335 -1.346 1.00 85.44 129 GLN A O 1
ATOM 1024 N N . ASP A 1 130 ? -17.933 -6.250 -3.044 1.00 85.31 130 ASP A N 1
ATOM 1025 C CA . ASP A 1 130 ? -17.015 -7.324 -3.414 1.00 85.31 130 ASP A CA 1
ATOM 1026 C C . ASP A 1 130 ? -15.915 -7.538 -2.369 1.00 85.31 130 ASP A C 1
ATOM 1028 O O . ASP A 1 130 ? -15.499 -8.677 -2.168 1.00 85.31 130 ASP A O 1
ATOM 1032 N N . LEU A 1 131 ? -15.528 -6.494 -1.630 1.00 84.62 131 LEU A N 1
ATOM 1033 C CA . LEU A 1 131 ? -14.623 -6.626 -0.493 1.00 84.62 131 LEU A CA 1
ATOM 1034 C C . LEU A 1 131 ? -15.228 -7.467 0.634 1.00 84.62 131 LEU A C 1
ATOM 1036 O O . LEU A 1 131 ? -14.519 -8.260 1.247 1.00 84.62 131 LEU A O 1
ATOM 1040 N N . LEU A 1 132 ? -16.534 -7.344 0.886 1.00 78.25 132 LEU A N 1
ATOM 1041 C CA . LEU A 1 132 ? -17.209 -8.116 1.935 1.00 78.25 132 LEU A CA 1
ATOM 1042 C C . LEU A 1 132 ? -17.082 -9.630 1.700 1.00 78.25 132 LEU A C 1
ATOM 1044 O O . LEU A 1 132 ? -16.992 -10.397 2.655 1.00 78.25 132 LEU A O 1
ATOM 1048 N N . GLY A 1 133 ? -16.987 -10.064 0.437 1.00 77.00 133 GLY A N 1
ATOM 1049 C CA . GLY A 1 133 ? -16.717 -11.461 0.083 1.00 77.00 133 GLY A CA 1
ATOM 1050 C C . GLY A 1 133 ? -15.340 -11.965 0.538 1.00 77.00 133 GLY A C 1
ATOM 1051 O O . GLY A 1 133 ? -15.164 -13.164 0.740 1.00 77.00 133 GLY A O 1
ATOM 1052 N N . HIS A 1 134 ? -14.381 -11.062 0.751 1.00 77.75 134 HIS A N 1
ATOM 1053 C CA . HIS A 1 134 ? -13.049 -11.364 1.276 1.00 77.75 134 HIS A CA 1
ATOM 1054 C C . HIS A 1 134 ? -12.968 -11.294 2.811 1.00 77.75 134 HIS A C 1
ATOM 1056 O O . HIS A 1 134 ? -11.914 -11.589 3.372 1.00 77.75 134 HIS A O 1
ATOM 1062 N N . LEU A 1 135 ? -14.058 -10.953 3.508 1.00 74.44 135 LEU A N 1
ATOM 1063 C CA . LEU A 1 135 ? -14.115 -10.763 4.966 1.00 74.44 135 LEU A CA 1
ATOM 1064 C C . LEU A 1 135 ? -14.901 -11.872 5.689 1.00 74.44 135 LEU A C 1
ATOM 1066 O O . LEU A 1 135 ? -15.539 -11.636 6.710 1.00 74.44 135 LEU A O 1
ATOM 1070 N N . SER A 1 136 ? -14.888 -13.103 5.174 1.00 70.12 136 SER A N 1
ATOM 1071 C CA . SER A 1 136 ? -15.446 -14.246 5.912 1.00 70.12 136 SER A CA 1
ATOM 1072 C C . SER A 1 136 ? -14.552 -14.623 7.098 1.00 70.12 136 SER A C 1
ATOM 1074 O O . SER A 1 136 ? -13.339 -14.510 6.979 1.00 70.12 136 SER A O 1
ATOM 1076 N N . ALA A 1 137 ? -15.101 -15.183 8.180 1.00 62.84 137 ALA A N 1
ATOM 1077 C CA . ALA A 1 137 ? -14.321 -15.600 9.359 1.00 62.84 137 ALA A CA 1
ATOM 1078 C C . ALA A 1 137 ? -13.126 -16.537 9.050 1.00 62.84 137 ALA A C 1
ATOM 1080 O O . ALA A 1 137 ? -12.143 -16.541 9.778 1.00 62.84 137 ALA A O 1
ATOM 1081 N N . ASN A 1 138 ? -13.180 -17.285 7.940 1.00 65.31 138 ASN A N 1
ATOM 1082 C CA . ASN A 1 138 ? -12.095 -18.158 7.471 1.00 65.31 138 ASN A CA 1
ATOM 1083 C C . ASN A 1 138 ? -11.247 -17.539 6.340 1.00 65.31 138 ASN A C 1
ATOM 1085 O O . ASN A 1 138 ? -10.505 -18.252 5.667 1.00 65.31 138 ASN A O 1
ATOM 1089 N N . SER A 1 139 ? -11.404 -16.247 6.042 1.00 75.56 139 SER A N 1
ATOM 1090 C CA . SER A 1 139 ? -10.634 -15.593 4.983 1.00 75.56 139 SER A CA 1
ATO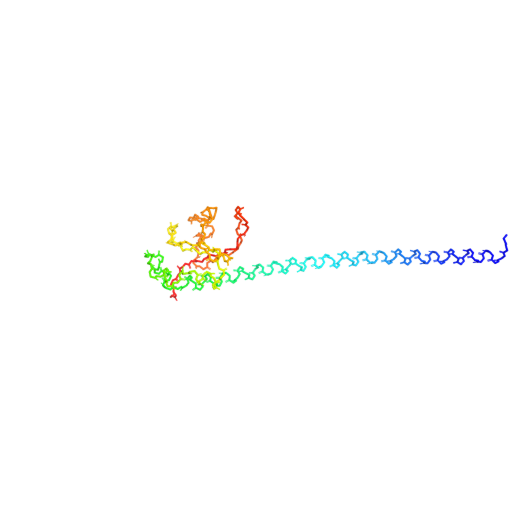M 1091 C C . SER A 1 139 ? -9.224 -15.286 5.458 1.00 75.56 139 SER A C 1
ATOM 1093 O O . SER A 1 139 ? -8.993 -15.103 6.645 1.00 75.56 139 SER A O 1
ATOM 1095 N N . LEU A 1 140 ? -8.283 -15.148 4.524 1.00 73.88 140 LEU A N 1
ATOM 1096 C CA . LEU A 1 140 ? -6.897 -14.782 4.831 1.00 73.88 140 LEU A CA 1
ATOM 1097 C C . LEU A 1 140 ? -6.786 -13.499 5.682 1.00 73.88 140 LEU A C 1
ATOM 1099 O O . LEU A 1 140 ? -5.860 -13.369 6.468 1.00 73.88 140 LEU A O 1
ATOM 1103 N N . LEU A 1 141 ? -7.737 -12.569 5.540 1.00 79.31 141 LEU A N 1
ATOM 1104 C CA . LEU A 1 141 ? -7.727 -11.292 6.258 1.00 79.31 141 LEU A CA 1
ATOM 1105 C C . LEU A 1 141 ? -8.159 -11.410 7.727 1.00 79.31 141 LEU A C 1
ATOM 1107 O O . LEU A 1 141 ? -7.777 -10.548 8.512 1.00 79.31 141 LEU A O 1
ATOM 1111 N N . LEU A 1 142 ? -8.948 -12.432 8.087 1.00 76.06 142 LEU A N 1
ATOM 1112 C CA . LEU A 1 142 ? -9.514 -12.617 9.436 1.00 76.06 142 LEU A CA 1
ATOM 1113 C C . LEU A 1 142 ? -9.061 -13.917 10.124 1.00 76.06 142 LEU A C 1
ATOM 1115 O O . LEU A 1 142 ? -9.101 -14.021 11.346 1.00 76.06 142 LEU A O 1
ATOM 1119 N N . SER A 1 143 ? -8.611 -14.909 9.357 1.00 65.62 143 SER A N 1
ATOM 1120 C CA . SER A 1 143 ? -8.123 -16.201 9.837 1.00 65.62 143 SER A CA 1
ATOM 1121 C C . SER A 1 143 ? -6.641 -16.107 10.188 1.00 65.62 143 SER A C 1
ATOM 1123 O O . SER A 1 143 ? -5.784 -16.648 9.486 1.00 65.62 143 SER A O 1
ATOM 1125 N N . GLN A 1 144 ? -6.328 -15.440 11.292 1.00 61.88 144 GLN A N 1
ATOM 1126 C CA . GLN A 1 144 ? -4.985 -15.468 11.864 1.00 61.88 144 GLN A CA 1
ATOM 1127 C C . GLN A 1 144 ? -4.936 -16.550 12.944 1.00 61.88 144 GLN A C 1
ATOM 1129 O O . GLN A 1 144 ? -5.441 -16.378 14.048 1.00 61.88 144 GLN A O 1
ATOM 1134 N N . ALA A 1 145 ? -4.360 -17.705 12.595 1.00 50.81 145 ALA A N 1
ATOM 1135 C CA . ALA A 1 145 ? -4.136 -18.803 13.540 1.00 50.81 145 ALA A CA 1
ATOM 1136 C C . ALA A 1 145 ? -3.100 -18.445 14.624 1.00 50.81 145 ALA A C 1
ATOM 1138 O O . ALA A 1 145 ? -3.122 -19.033 15.700 1.00 50.81 145 ALA A O 1
ATOM 1139 N N . ASP A 1 146 ? -2.239 -17.461 14.342 1.00 58.53 146 ASP A N 1
ATOM 1140 C CA . ASP A 1 146 ? -1.243 -16.916 15.258 1.00 58.53 146 ASP A CA 1
ATOM 1141 C C . ASP A 1 146 ? -1.434 -15.404 15.389 1.00 58.53 146 ASP A C 1
ATOM 1143 O O . ASP A 1 146 ? -1.441 -14.683 14.391 1.00 58.53 146 ASP A O 1
ATOM 1147 N N . THR A 1 147 ? -1.491 -14.914 16.626 1.00 60.47 147 THR A N 1
ATOM 1148 C CA . THR A 1 147 ? -1.603 -13.491 16.997 1.00 60.47 147 THR A CA 1
ATOM 1149 C C . THR A 1 147 ? -0.413 -12.622 16.570 1.00 60.47 147 THR A C 1
ATOM 1151 O O . THR A 1 147 ? -0.449 -11.413 16.750 1.00 60.47 147 THR A O 1
ATOM 1154 N N . HIS A 1 148 ? 0.634 -13.214 15.990 1.00 60.19 148 HIS A N 1
ATOM 1155 C CA . HIS A 1 148 ? 1.815 -12.508 15.479 1.00 60.19 148 HIS A CA 1
ATOM 1156 C C . HIS A 1 148 ? 1.854 -12.410 13.946 1.00 60.19 148 HIS A C 1
ATOM 1158 O O . HIS A 1 148 ? 2.759 -11.781 13.398 1.00 60.19 148 HIS A O 1
ATOM 1164 N N . ASN A 1 149 ? 0.904 -13.030 13.242 1.00 69.06 149 ASN A N 1
ATOM 1165 C CA . ASN A 1 149 ? 0.862 -12.990 11.785 1.00 69.06 149 ASN A CA 1
ATOM 1166 C C . ASN A 1 149 ? -0.045 -11.854 11.323 1.00 69.06 149 ASN A C 1
ATOM 1168 O O . ASN A 1 149 ? -1.259 -11.947 11.439 1.00 69.06 149 ASN A O 1
ATOM 1172 N N . PHE A 1 150 ? 0.536 -10.808 10.745 1.00 80.94 150 PHE A N 1
ATOM 1173 C CA . PHE A 1 150 ? -0.199 -9.805 9.978 1.00 80.94 150 PHE A CA 1
ATOM 1174 C C . PHE A 1 150 ? -0.405 -10.283 8.536 1.00 80.94 150 PHE A C 1
ATOM 1176 O O . PHE A 1 150 ? 0.267 -11.191 8.045 1.00 80.94 150 PHE A O 1
ATOM 1183 N N . THR A 1 151 ? -1.355 -9.680 7.829 1.00 88.06 151 THR A N 1
ATOM 1184 C CA . THR A 1 151 ? -1.572 -9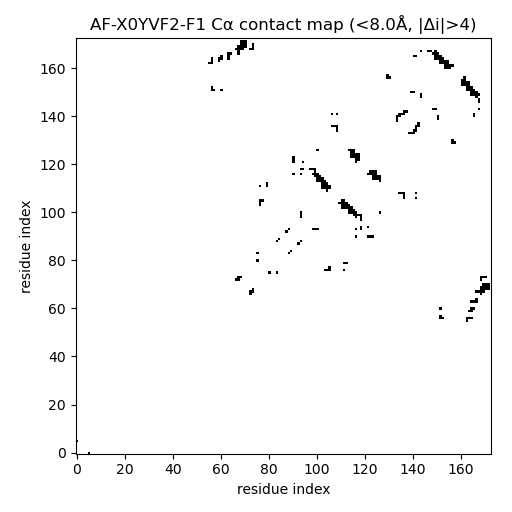.941 6.402 1.00 88.06 151 THR A CA 1
ATOM 1185 C C . THR A 1 151 ? -1.618 -8.624 5.660 1.00 88.06 151 THR A C 1
ATOM 1187 O O . THR A 1 151 ? -2.499 -7.808 5.906 1.00 88.06 151 THR A O 1
ATOM 1190 N N . SER A 1 152 ? -0.690 -8.423 4.735 1.00 91.44 152 SER A N 1
ATOM 1191 C CA . SER A 1 152 ? -0.629 -7.238 3.886 1.00 91.44 152 SER A CA 1
ATOM 1192 C C . SER A 1 152 ? -0.418 -7.652 2.429 1.00 91.44 152 SER A C 1
ATOM 1194 O O . SER A 1 152 ? 0.137 -8.715 2.139 1.00 91.44 152 SER A O 1
ATOM 1196 N N . GLY A 1 153 ? -0.945 -6.873 1.486 1.00 91.25 153 GLY A N 1
ATOM 1197 C CA . GLY A 1 153 ? -0.850 -7.222 0.074 1.00 91.25 153 GLY A CA 1
ATOM 1198 C C . GLY A 1 153 ? -1.850 -6.509 -0.820 1.00 91.25 153 GLY A C 1
ATOM 1199 O O . GLY A 1 153 ? -2.319 -5.412 -0.525 1.00 91.25 153 GLY A O 1
ATOM 1200 N N . ILE A 1 154 ? -2.155 -7.155 -1.943 1.00 91.62 154 ILE A N 1
ATOM 1201 C CA . ILE A 1 154 ? -3.025 -6.626 -2.992 1.00 91.62 154 ILE A CA 1
ATOM 1202 C C . ILE A 1 154 ? -4.203 -7.570 -3.167 1.00 91.62 154 ILE A C 1
ATOM 1204 O O . ILE A 1 154 ? -4.018 -8.768 -3.387 1.00 91.62 154 ILE A O 1
ATOM 1208 N N . ILE A 1 155 ? -5.410 -7.021 -3.132 1.00 89.50 155 ILE A N 1
ATOM 1209 C CA . ILE A 1 155 ? -6.639 -7.737 -3.465 1.00 89.50 155 ILE A CA 1
ATOM 1210 C C . ILE A 1 155 ? -7.235 -7.166 -4.745 1.00 89.50 155 ILE A C 1
ATOM 1212 O O . ILE A 1 155 ? -7.154 -5.969 -5.010 1.00 89.50 155 ILE A O 1
ATOM 1216 N N . SER A 1 156 ? -7.819 -8.031 -5.568 1.00 88.81 156 SER A N 1
ATOM 1217 C CA . SER A 1 156 ? -8.479 -7.613 -6.801 1.00 88.81 156 SER A CA 1
ATOM 1218 C C . SER A 1 156 ? -9.972 -7.459 -6.547 1.00 88.81 156 SER A C 1
ATOM 1220 O O . SER A 1 156 ? -10.655 -8.438 -6.260 1.00 88.81 156 SER A O 1
ATOM 1222 N N . LEU A 1 157 ? -10.465 -6.228 -6.654 1.00 88.19 157 LEU A N 1
ATOM 1223 C CA . LEU A 1 157 ? -11.887 -5.906 -6.628 1.00 88.19 157 LEU A CA 1
ATOM 1224 C C . LEU A 1 157 ? -12.381 -5.657 -8.060 1.00 88.19 157 LEU A C 1
ATOM 1226 O O . LEU A 1 157 ? -11.596 -5.409 -8.978 1.00 88.19 157 LEU A O 1
ATOM 1230 N N . LYS A 1 158 ? -13.698 -5.658 -8.274 1.00 87.00 158 LYS A N 1
ATOM 1231 C CA . LYS A 1 158 ? -14.323 -5.380 -9.580 1.00 87.00 158 LYS A CA 1
ATOM 1232 C C . LYS A 1 158 ? -13.962 -3.998 -10.118 1.00 87.00 158 LYS A C 1
ATOM 1234 O O . LYS A 1 158 ? -13.914 -3.810 -11.329 1.00 87.00 158 LYS A O 1
ATOM 1239 N N . ARG A 1 159 ? -13.738 -3.032 -9.221 1.00 83.06 159 ARG A N 1
ATOM 1240 C CA . ARG A 1 159 ? -13.346 -1.656 -9.567 1.00 83.06 159 ARG A CA 1
ATOM 1241 C C . ARG A 1 159 ? -11.839 -1.497 -9.792 1.00 83.06 159 ARG A C 1
ATOM 1243 O O . ARG A 1 159 ? -11.431 -0.466 -10.313 1.00 83.06 159 ARG A O 1
ATOM 1250 N N . GLY A 1 160 ? -11.031 -2.494 -9.430 1.00 89.12 160 GLY A N 1
ATOM 1251 C CA . GLY A 1 160 ? -9.579 -2.462 -9.571 1.00 89.12 160 GLY A CA 1
ATOM 1252 C C . GLY A 1 160 ? -8.842 -3.129 -8.405 1.00 89.12 160 GLY A C 1
ATOM 1253 O O . GLY A 1 160 ? -9.464 -3.558 -7.431 1.00 89.12 160 GLY A O 1
ATOM 1254 N N . PRO A 1 161 ? -7.509 -3.252 -8.503 1.00 91.00 161 PRO A N 1
ATOM 1255 C CA . PRO A 1 161 ? -6.680 -3.721 -7.401 1.00 91.00 161 PRO A CA 1
ATOM 1256 C C . PRO A 1 161 ? -6.634 -2.691 -6.266 1.00 91.00 161 PRO A C 1
ATOM 1258 O O . PRO A 1 161 ? -6.573 -1.489 -6.516 1.00 91.00 161 PRO A O 1
ATOM 1261 N N . VAL A 1 162 ? -6.619 -3.172 -5.026 1.00 91.69 162 VAL A N 1
ATOM 1262 C CA . VAL A 1 162 ? -6.527 -2.354 -3.811 1.00 91.69 162 VAL A CA 1
ATOM 1263 C C . VAL A 1 162 ? -5.437 -2.920 -2.908 1.00 91.69 162 VAL A C 1
ATOM 1265 O O . VAL A 1 162 ? -5.314 -4.138 -2.768 1.00 91.69 162 VAL A O 1
ATOM 1268 N N . LEU A 1 163 ? -4.640 -2.033 -2.312 1.00 93.75 163 LEU A N 1
ATOM 1269 C CA . LEU A 1 163 ? -3.681 -2.388 -1.269 1.00 93.75 163 LEU A CA 1
ATOM 1270 C C . LEU A 1 163 ? -4.414 -2.526 0.063 1.00 93.75 163 LEU A C 1
ATOM 1272 O O . LEU A 1 163 ? -5.232 -1.676 0.406 1.00 93.75 163 LEU A O 1
ATOM 1276 N N . ILE A 1 164 ? -4.117 -3.580 0.814 1.00 93.06 164 ILE A N 1
ATOM 1277 C CA . ILE A 1 164 ? -4.753 -3.840 2.103 1.00 93.06 164 ILE A CA 1
ATOM 1278 C C . ILE A 1 164 ? -3.730 -4.337 3.118 1.00 93.06 164 ILE A C 1
ATOM 1280 O O . ILE A 1 164 ? -2.777 -5.031 2.763 1.00 93.06 164 ILE A O 1
ATOM 1284 N N . ALA A 1 165 ? -3.961 -4.002 4.382 1.00 93.25 165 ALA A N 1
ATOM 1285 C CA . ALA A 1 165 ? -3.270 -4.559 5.531 1.00 93.25 165 ALA A CA 1
ATOM 1286 C C . ALA A 1 165 ? -4.304 -4.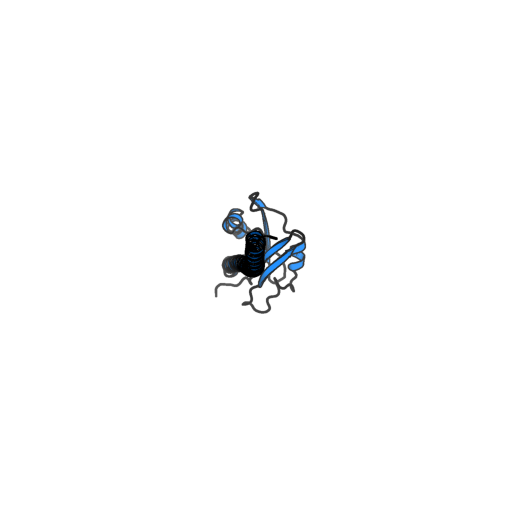922 6.607 1.00 93.25 165 ALA A C 1
ATOM 1288 O O . ALA A 1 165 ? -5.312 -4.236 6.765 1.00 93.25 165 ALA A O 1
ATOM 1289 N N . SER A 1 166 ? -4.071 -6.030 7.305 1.00 92.12 166 SER A N 1
ATOM 1290 C CA . SER A 1 166 ? -4.911 -6.558 8.378 1.00 92.12 166 SER A CA 1
ATOM 1291 C C . SER A 1 166 ? -4.025 -7.055 9.513 1.00 92.12 166 SER A C 1
ATOM 1293 O O . SER A 1 166 ? -3.062 -7.797 9.279 1.00 92.12 166 SER A O 1
ATOM 1295 N N . GLN A 1 167 ? -4.353 -6.652 10.737 1.00 91.00 167 GLN A N 1
ATOM 1296 C CA . GLN A 1 167 ? -3.643 -7.034 11.954 1.00 91.00 167 GLN A CA 1
ATOM 1297 C C . GLN A 1 167 ? -4.629 -7.415 13.062 1.00 91.00 167 GLN A C 1
ATOM 1299 O O . GLN A 1 167 ? -5.727 -6.851 13.112 1.00 91.00 167 GLN A O 1
ATOM 1304 N N . PRO A 1 168 ? -4.249 -8.352 13.948 1.00 90.25 168 PRO A N 1
ATOM 1305 C CA . PRO A 1 168 ? -5.071 -8.694 15.092 1.00 90.25 168 PRO A CA 1
ATOM 1306 C C . PRO A 1 168 ? -5.029 -7.538 16.089 1.00 90.25 168 PRO A C 1
ATOM 1308 O O . PRO A 1 168 ? -3.967 -6.985 16.367 1.00 90.25 168 PRO A O 1
ATOM 1311 N N . ILE A 1 169 ? -6.190 -7.178 16.629 1.00 89.81 169 ILE A N 1
ATOM 1312 C CA . ILE A 1 169 ? -6.293 -6.124 17.637 1.00 89.81 169 ILE A CA 1
ATOM 1313 C C . ILE A 1 169 ? -5.973 -6.752 18.991 1.00 89.81 169 ILE A C 1
ATOM 1315 O O . ILE A 1 169 ? -6.681 -7.655 19.439 1.00 89.81 169 ILE A O 1
ATOM 1319 N N . LEU A 1 170 ? -4.885 -6.303 19.611 1.00 86.56 170 LEU A N 1
ATOM 1320 C CA . LEU A 1 170 ? -4.340 -6.845 20.852 1.00 86.56 170 LEU A CA 1
ATOM 1321 C C . LEU A 1 170 ? -4.081 -5.709 21.840 1.00 86.56 170 LEU A C 1
ATOM 1323 O O . LEU A 1 170 ? -3.834 -4.570 21.447 1.00 86.56 170 LEU A O 1
ATOM 1327 N N . THR A 1 171 ? -4.117 -6.034 23.127 1.00 84.25 171 THR A N 1
ATOM 1328 C CA . THR A 1 171 ? -3.689 -5.123 24.192 1.00 84.25 171 THR A CA 1
ATOM 1329 C C . THR A 1 171 ? -2.166 -4.974 24.203 1.00 84.25 171 THR A C 1
ATOM 1331 O O . THR A 1 171 ? -1.449 -5.858 23.737 1.00 84.25 171 THR A O 1
ATOM 1334 N N . SER A 1 172 ? -1.664 -3.878 24.767 1.00 73.31 172 SER A N 1
ATOM 1335 C CA . SER A 1 172 ? -0.229 -3.542 24.810 1.00 73.31 172 SER A CA 1
ATOM 1336 C C . SER A 1 172 ? 0.613 -4.330 25.840 1.00 73.31 172 SER A C 1
ATOM 1338 O O . SER A 1 172 ? 1.796 -4.020 25.999 1.00 73.31 172 SER A O 1
ATOM 1340 N N . GLU A 1 173 ? 0.035 -5.303 26.557 1.00 57.12 173 GLU A N 1
ATOM 1341 C CA . GLU A 1 173 ? 0.694 -6.092 27.626 1.00 57.12 173 GLU A CA 1
ATOM 1342 C C . GLU A 1 173 ? 1.388 -7.378 27.149 1.00 57.12 173 GLU A C 1
ATOM 1344 O O . GLU A 1 173 ? 0.794 -8.128 26.341 1.00 57.12 173 GLU A O 1
#